Protein AF-A0A940C8Q6-F1 (afdb_monomer)

Sequence (163 aa):
MPYPKPLSEKSLEKLYKDAGLTNEARSFLYAFFAACANLYGMIALRHVWQIFGALKEAPNLRRKDLLAFTSIVRREEQPYYVFELDEIFDEDTHGELDRHIVSRELVGIGYGQFSLLYDLKEQIADRPYCVPDEFLSYAAPVQSAEESALLTFLSGLTSTTIV

Structure (mmCIF, N/CA/C/O backbone):
data_AF-A0A940C8Q6-F1
#
_entry.id   AF-A0A940C8Q6-F1
#
loop_
_atom_site.group_PDB
_atom_site.id
_atom_site.type_symbol
_atom_site.label_atom_id
_atom_site.label_alt_id
_atom_site.label_comp_id
_atom_site.label_asym_id
_atom_site.label_entity_id
_atom_site.label_seq_id
_atom_site.pdbx_PDB_ins_code
_atom_site.Cartn_x
_atom_site.Cartn_y
_atom_site.Cartn_z
_atom_site.occupancy
_atom_site.B_iso_or_equiv
_atom_site.auth_seq_id
_atom_site.auth_comp_id
_atom_site.auth_asym_id
_atom_site.auth_atom_id
_atom_si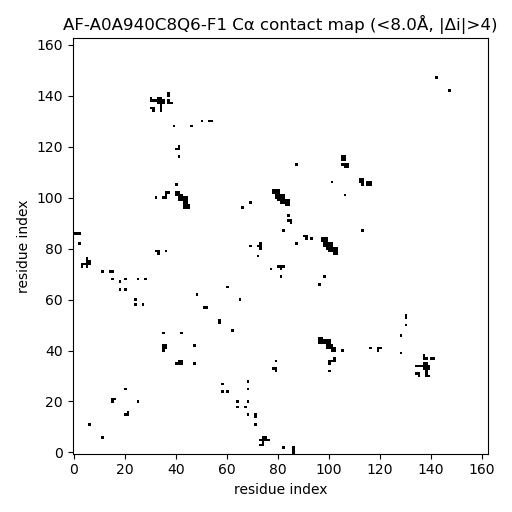te.pdbx_PDB_model_num
ATOM 1 N N . MET A 1 1 ? 9.256 10.872 -10.961 1.00 61.62 1 MET A N 1
ATOM 2 C CA . MET A 1 1 ? 9.091 11.993 -9.993 1.00 61.62 1 MET A CA 1
ATOM 3 C C . MET A 1 1 ? 9.468 11.518 -8.585 1.00 61.62 1 MET A C 1
ATOM 5 O O . MET A 1 1 ? 9.474 10.311 -8.387 1.00 61.62 1 MET A O 1
ATOM 9 N N . PRO A 1 2 ? 9.830 12.387 -7.616 1.00 78.12 2 PRO A N 1
ATOM 10 C CA . PRO A 1 2 ? 10.067 11.944 -6.238 1.00 78.12 2 PRO A CA 1
ATOM 11 C C . PRO A 1 2 ? 8.749 11.597 -5.529 1.00 78.12 2 PRO A C 1
ATOM 13 O O . PRO A 1 2 ? 7.756 12.304 -5.703 1.00 78.12 2 PRO A O 1
ATOM 16 N N . TYR A 1 3 ? 8.764 10.555 -4.693 1.00 88.19 3 TYR A N 1
ATOM 17 C CA . TYR A 1 3 ? 7.598 10.135 -3.909 1.00 88.19 3 TYR A CA 1
ATOM 18 C C . TYR A 1 3 ? 7.076 11.281 -3.016 1.00 88.19 3 TYR A C 1
ATOM 20 O O . TYR A 1 3 ? 7.885 12.034 -2.451 1.00 88.19 3 TYR A O 1
ATOM 28 N N . PRO A 1 4 ? 5.747 11.463 -2.878 1.00 91.44 4 PRO A N 1
ATOM 29 C CA . PRO A 1 4 ? 5.181 12.585 -2.144 1.00 91.44 4 PRO A CA 1
ATOM 30 C C . PRO A 1 4 ? 5.594 12.590 -0.672 1.00 91.44 4 PRO A C 1
ATOM 32 O O . PRO A 1 4 ? 5.654 11.563 -0.000 1.00 91.44 4 PRO A O 1
ATOM 35 N N . LYS A 1 5 ? 5.836 13.794 -0.146 1.00 92.38 5 LYS A N 1
ATOM 36 C CA . LYS A 1 5 ? 6.198 13.972 1.263 1.00 92.38 5 LYS A CA 1
ATOM 37 C C . LYS A 1 5 ? 5.017 13.651 2.192 1.00 92.38 5 LYS A C 1
ATOM 39 O O . LYS A 1 5 ? 3.882 14.032 1.855 1.00 92.38 5 LYS A O 1
ATOM 44 N N . PRO A 1 6 ? 5.294 13.070 3.376 1.00 94.38 6 PRO A N 1
ATOM 45 C CA . PRO A 1 6 ? 4.285 12.855 4.399 1.00 94.38 6 PRO A CA 1
ATOM 46 C C . PRO A 1 6 ? 3.569 14.147 4.798 1.00 94.38 6 PRO A C 1
ATOM 48 O O . PRO A 1 6 ? 4.163 15.230 4.830 1.00 94.38 6 PRO A O 1
ATOM 51 N N . LEU A 1 7 ? 2.278 14.031 5.086 1.00 95.62 7 LEU A N 1
ATOM 52 C CA . LEU A 1 7 ? 1.459 15.107 5.635 1.00 95.62 7 LEU A CA 1
ATOM 53 C C . LEU A 1 7 ? 1.366 15.018 7.159 1.00 95.62 7 LEU A C 1
ATOM 55 O O . LEU A 1 7 ? 1.607 13.977 7.756 1.00 95.62 7 LEU A O 1
ATOM 59 N N . SER A 1 8 ? 0.960 16.124 7.788 1.00 95.62 8 SER A N 1
ATOM 60 C CA . SER A 1 8 ? 0.614 16.114 9.210 1.00 95.62 8 SER A CA 1
ATOM 61 C C . SER A 1 8 ? -0.688 15.352 9.463 1.00 95.62 8 SER A C 1
ATOM 63 O O . SER A 1 8 ? -1.613 15.418 8.649 1.00 95.62 8 SER A O 1
ATOM 65 N N . GLU A 1 9 ? -0.800 14.723 10.635 1.00 94.00 9 GLU A N 1
ATOM 66 C CA . GLU A 1 9 ? -1.996 13.984 11.075 1.00 94.00 9 GLU A CA 1
ATOM 67 C C . GLU A 1 9 ? -3.281 14.805 10.905 1.00 94.00 9 GLU A C 1
ATOM 69 O O . GLU A 1 9 ? -4.233 14.350 10.282 1.00 94.00 9 GLU A O 1
ATOM 74 N N . LYS A 1 10 ? -3.273 16.077 11.330 1.00 95.19 10 LYS A N 1
ATOM 75 C CA . LYS A 1 10 ? -4.421 16.990 11.171 1.00 95.19 10 LYS A CA 1
ATOM 76 C C . LYS A 1 10 ? -4.855 17.171 9.713 1.00 95.19 10 LYS A C 1
ATOM 78 O O . LYS A 1 10 ? -6.041 17.334 9.431 1.00 95.19 10 LYS A O 1
ATOM 83 N N . SER A 1 11 ? -3.898 17.195 8.785 1.00 96.44 11 SER A N 1
ATOM 84 C CA . SER A 1 11 ? -4.195 17.337 7.355 1.00 96.44 11 SER A CA 1
ATOM 85 C C . SER A 1 11 ? -4.785 16.045 6.796 1.00 96.44 11 SER A C 1
ATOM 87 O O . SER A 1 11 ? -5.743 16.096 6.028 1.00 96.44 11 SER A O 1
ATOM 89 N N . LEU A 1 12 ? -4.242 14.899 7.210 1.00 95.31 12 LEU A N 1
ATOM 90 C CA . LEU A 1 12 ? -4.717 13.574 6.815 1.00 95.31 12 LEU A CA 1
ATOM 91 C C . LEU A 1 12 ? -6.135 13.311 7.331 1.00 95.31 12 LEU A C 1
ATOM 93 O O . LEU A 1 12 ? -7.005 12.923 6.556 1.00 95.31 12 LEU A O 1
ATOM 97 N N . GLU A 1 13 ? -6.407 13.603 8.605 1.00 94.69 13 GLU A N 1
ATOM 98 C CA . GLU A 1 13 ? -7.745 13.482 9.195 1.00 94.69 13 GLU A CA 1
ATOM 99 C C . GLU A 1 13 ? -8.788 14.291 8.425 1.00 94.69 13 GLU A C 1
ATOM 101 O O . GLU A 1 13 ? -9.886 13.799 8.155 1.00 94.69 13 GLU A O 1
ATOM 106 N N . LYS A 1 14 ? -8.433 15.518 8.026 1.00 96.31 14 LYS A N 1
ATOM 107 C CA . LYS A 1 14 ? -9.303 16.354 7.201 1.00 96.31 14 LYS A CA 1
ATOM 108 C C . LYS A 1 14 ? -9.576 15.706 5.842 1.00 96.31 14 LYS A C 1
ATOM 110 O O . LYS A 1 14 ? -10.735 15.605 5.459 1.00 96.31 14 LYS A O 1
ATOM 115 N N . LEU A 1 15 ? -8.542 15.228 5.145 1.00 96.56 15 LEU A N 1
ATOM 116 C CA . LEU A 1 15 ? -8.698 14.575 3.839 1.00 96.56 15 LEU A CA 1
ATOM 117 C C . LEU A 1 15 ? -9.587 13.330 3.919 1.00 96.56 15 LEU A C 1
ATOM 119 O O . LEU A 1 15 ? -10.451 13.135 3.068 1.00 96.56 15 LEU A O 1
ATOM 123 N N . TYR A 1 16 ? -9.419 12.511 4.957 1.00 95.81 16 TYR A N 1
ATOM 124 C CA . TYR A 1 16 ? -10.255 11.331 5.162 1.00 95.81 16 TYR A CA 1
ATOM 125 C C . TYR A 1 16 ? -11.711 11.672 5.456 1.00 95.81 16 TYR A C 1
ATOM 127 O O . TYR A 1 16 ? -12.615 11.013 4.937 1.00 95.81 16 TYR A O 1
ATOM 135 N N . LYS A 1 17 ? -11.943 12.720 6.250 1.00 94.81 17 LYS A N 1
ATOM 136 C CA . LYS A 1 17 ? -13.287 13.228 6.519 1.00 94.81 17 LYS A CA 1
ATOM 137 C C . LYS A 1 17 ? -13.945 13.761 5.245 1.00 94.81 17 LYS A C 1
ATOM 139 O O . LYS A 1 17 ? -15.099 13.430 4.988 1.00 94.81 17 LYS A O 1
ATOM 144 N N . ASP A 1 18 ? -13.208 14.525 4.443 1.00 95.69 18 ASP A N 1
ATOM 145 C CA . ASP A 1 18 ? -13.686 15.083 3.173 1.00 95.69 18 ASP A CA 1
ATOM 146 C C . ASP A 1 18 ? -13.978 13.971 2.144 1.00 95.69 18 ASP A C 1
ATOM 148 O O . ASP A 1 18 ? -14.933 14.067 1.374 1.00 95.69 18 ASP A O 1
ATOM 152 N N . ALA A 1 19 ? -13.213 12.874 2.176 1.00 94.25 19 ALA A N 1
ATOM 153 C CA . ALA A 1 19 ? -13.455 11.674 1.372 1.00 94.25 19 ALA A CA 1
ATOM 154 C C . ALA A 1 19 ? -14.645 10.821 1.861 1.00 94.25 19 ALA A C 1
ATOM 156 O O . ALA A 1 19 ? -15.069 9.906 1.155 1.00 94.25 19 ALA A O 1
ATOM 157 N N . GLY A 1 20 ? -15.188 11.095 3.052 1.00 94.25 20 GLY A N 1
ATOM 158 C CA . GLY A 1 20 ? -16.280 10.319 3.647 1.00 94.25 20 GLY A CA 1
ATOM 159 C C . GLY A 1 20 ? -15.867 8.931 4.148 1.00 94.25 20 GLY A C 1
ATOM 160 O O . GLY A 1 20 ? -16.723 8.061 4.303 1.00 94.25 20 GLY A O 1
ATOM 161 N N . LEU A 1 21 ? -14.573 8.705 4.397 1.00 94.00 21 LEU A N 1
ATOM 162 C CA . LEU A 1 21 ? -14.048 7.426 4.875 1.00 94.00 21 LEU A CA 1
ATOM 163 C C . LEU A 1 21 ? -14.179 7.319 6.403 1.00 94.00 21 LEU A C 1
ATOM 165 O O . LEU A 1 21 ? -13.487 8.006 7.156 1.00 94.00 21 LEU A O 1
ATOM 169 N N . THR A 1 22 ? -15.051 6.420 6.864 1.00 93.69 22 THR A N 1
ATOM 170 C CA . THR A 1 22 ? -15.238 6.095 8.291 1.00 93.69 22 THR A CA 1
ATOM 171 C C . THR A 1 22 ? -13.973 5.495 8.913 1.00 93.69 22 THR A C 1
ATOM 173 O O . THR A 1 22 ? -13.172 4.881 8.209 1.00 93.69 22 THR A O 1
ATOM 176 N N . ASN A 1 23 ? -13.811 5.596 10.233 1.00 93.12 23 ASN A N 1
ATOM 177 C CA . ASN A 1 23 ? -12.655 5.037 10.948 1.00 93.12 23 ASN A CA 1
ATOM 178 C C . ASN A 1 23 ? -12.512 3.524 10.739 1.00 93.12 23 ASN A C 1
ATOM 180 O O . ASN A 1 23 ? -11.406 3.040 10.517 1.00 93.12 23 ASN A O 1
ATOM 184 N N . GLU A 1 24 ? -13.627 2.801 10.748 1.00 93.19 24 GLU A N 1
ATOM 185 C CA . GLU A 1 24 ? -13.689 1.349 10.586 1.00 93.19 24 GLU A CA 1
ATOM 186 C C . GLU A 1 24 ? -13.211 0.941 9.187 1.00 93.19 24 GLU A C 1
ATOM 188 O O . GLU A 1 24 ? -12.331 0.093 9.046 1.00 93.19 24 GLU A O 1
ATOM 193 N N . ALA A 1 25 ? -13.720 1.614 8.149 1.00 93.75 25 ALA A N 1
ATOM 194 C CA . ALA A 1 25 ? -13.263 1.425 6.773 1.00 93.75 25 ALA A CA 1
ATOM 195 C C . ALA A 1 25 ? -11.763 1.704 6.610 1.00 93.75 25 ALA A C 1
ATOM 197 O O . ALA A 1 25 ? -11.071 0.951 5.931 1.00 93.75 25 ALA A O 1
ATOM 198 N N . ARG A 1 26 ? -11.254 2.772 7.239 1.00 94.75 26 ARG A N 1
ATOM 199 C CA . ARG A 1 26 ? -9.825 3.114 7.190 1.00 94.75 26 ARG A CA 1
ATOM 200 C C . ARG A 1 26 ? -8.977 2.045 7.861 1.00 94.75 26 ARG A C 1
ATOM 202 O O . ARG A 1 26 ? -8.033 1.566 7.248 1.00 94.75 26 ARG A O 1
ATOM 209 N N . SER A 1 27 ? -9.340 1.635 9.076 1.00 94.75 27 SER A N 1
ATOM 210 C CA . SER A 1 27 ? -8.641 0.576 9.811 1.00 94.75 27 SER A CA 1
ATOM 211 C C . SER A 1 27 ? -8.579 -0.725 9.006 1.00 94.75 27 SER A C 1
ATOM 213 O O . SER A 1 27 ? -7.504 -1.313 8.886 1.00 94.75 27 SER A O 1
ATOM 215 N N . PHE A 1 28 ? -9.689 -1.113 8.372 1.00 95.31 28 PHE A N 1
ATOM 216 C CA . PHE A 1 28 ? -9.718 -2.250 7.457 1.00 95.31 28 PHE A CA 1
ATOM 217 C C . PHE A 1 28 ? -8.774 -2.053 6.263 1.00 95.31 28 PHE A C 1
ATOM 219 O O . PHE A 1 28 ? -7.987 -2.943 5.961 1.00 95.31 28 PHE A O 1
ATOM 226 N N . LEU A 1 29 ? -8.825 -0.898 5.587 1.00 96.06 29 LEU A N 1
ATOM 227 C CA . LEU A 1 29 ? -8.003 -0.628 4.403 1.00 96.06 29 LEU A CA 1
ATOM 228 C C . LEU A 1 29 ? -6.504 -0.616 4.720 1.00 96.06 29 LEU A C 1
ATOM 230 O O . LEU A 1 29 ? -5.729 -1.151 3.930 1.00 96.06 29 LEU A O 1
ATOM 234 N N . TYR A 1 30 ? -6.096 -0.087 5.879 1.00 96.06 30 TYR A N 1
ATOM 235 C CA . TYR A 1 30 ? -4.705 -0.156 6.333 1.00 96.06 30 TYR A CA 1
ATOM 236 C C . TYR A 1 30 ? -4.227 -1.604 6.453 1.00 96.06 30 TYR A C 1
ATOM 238 O O . TYR A 1 30 ? -3.200 -1.955 5.871 1.00 96.06 30 TYR A O 1
ATOM 246 N N . ALA A 1 31 ? -4.991 -2.450 7.152 1.00 95.19 31 ALA A N 1
ATOM 247 C CA . ALA A 1 31 ? -4.658 -3.863 7.315 1.00 95.19 31 ALA A CA 1
ATOM 248 C C . ALA A 1 31 ? -4.678 -4.607 5.971 1.00 95.19 31 ALA A C 1
ATOM 250 O O . ALA A 1 31 ? -3.764 -5.361 5.653 1.00 95.19 31 ALA A O 1
ATOM 251 N N . PHE A 1 32 ? -5.689 -4.349 5.145 1.00 95.94 32 PHE A N 1
ATOM 252 C CA . PHE A 1 32 ? -5.842 -4.973 3.837 1.00 95.94 32 PHE A CA 1
ATOM 253 C C . PHE A 1 32 ? -4.676 -4.648 2.893 1.00 95.94 32 PHE A C 1
ATOM 255 O O . PHE A 1 32 ? -4.165 -5.537 2.213 1.00 95.94 32 PHE A O 1
ATOM 262 N N . PHE A 1 33 ? -4.217 -3.395 2.867 1.00 96.44 33 PHE A N 1
ATOM 263 C CA . PHE A 1 33 ? -3.091 -2.982 2.027 1.00 96.44 33 PHE A CA 1
ATOM 264 C C . PHE A 1 33 ? -1.760 -3.512 2.561 1.00 96.44 33 PHE A C 1
ATOM 266 O O . PHE A 1 33 ? -0.929 -3.947 1.766 1.00 96.44 33 PHE A O 1
ATOM 273 N N . ALA A 1 34 ? -1.578 -3.542 3.885 1.00 95.38 34 ALA A N 1
ATOM 274 C CA . ALA A 1 34 ? -0.414 -4.175 4.499 1.00 95.38 34 ALA A CA 1
ATOM 275 C C . ALA A 1 34 ? -0.350 -5.670 4.150 1.00 95.38 34 ALA A C 1
ATOM 277 O O . ALA A 1 34 ? 0.688 -6.147 3.704 1.00 95.38 34 ALA A O 1
ATOM 278 N N . ALA A 1 35 ? -1.478 -6.381 4.234 1.00 94.94 35 ALA A N 1
ATOM 279 C CA . ALA A 1 35 ? -1.566 -7.782 3.833 1.00 94.94 35 ALA A CA 1
ATOM 280 C C . ALA A 1 35 ? -1.242 -7.979 2.346 1.00 94.94 35 ALA A C 1
ATOM 282 O O . ALA A 1 35 ? -0.491 -8.886 2.001 1.00 94.94 35 ALA A O 1
ATOM 283 N N . CYS A 1 36 ? -1.739 -7.104 1.464 1.00 95.06 36 CYS A N 1
ATOM 284 C CA . CYS A 1 36 ? -1.381 -7.128 0.043 1.00 95.06 36 CYS A CA 1
ATOM 285 C C . CYS A 1 36 ? 0.131 -6.960 -0.176 1.00 95.06 36 CYS A C 1
ATOM 287 O O . CYS A 1 36 ? 0.726 -7.713 -0.946 1.00 95.06 36 CYS A O 1
ATOM 289 N N . ALA A 1 37 ? 0.752 -5.984 0.488 1.00 94.62 37 ALA A N 1
ATOM 290 C CA . ALA A 1 37 ? 2.183 -5.734 0.365 1.00 94.62 37 ALA A CA 1
ATOM 291 C C . ALA A 1 37 ? 3.014 -6.916 0.885 1.00 94.62 37 ALA A C 1
ATOM 293 O O . ALA A 1 37 ? 3.957 -7.335 0.218 1.00 94.62 37 ALA A O 1
ATOM 294 N N . ASN A 1 38 ? 2.626 -7.495 2.021 1.00 92.69 38 ASN A N 1
ATOM 295 C CA . ASN A 1 38 ? 3.340 -8.610 2.639 1.00 92.69 38 ASN A CA 1
ATOM 296 C C . ASN A 1 38 ? 3.175 -9.924 1.856 1.00 92.69 38 ASN A C 1
ATOM 298 O O . ASN A 1 38 ? 4.117 -10.705 1.770 1.00 92.69 38 ASN A O 1
ATOM 302 N N . LEU A 1 39 ? 1.998 -10.177 1.271 1.00 91.75 39 LEU A N 1
ATOM 303 C CA . LEU A 1 39 ? 1.732 -11.402 0.505 1.00 91.75 39 LEU A CA 1
ATOM 304 C C . LEU A 1 39 ? 2.363 -11.392 -0.884 1.00 91.75 39 LEU A C 1
ATOM 306 O O . LEU A 1 39 ? 2.861 -12.419 -1.342 1.00 91.75 39 LEU A O 1
ATOM 310 N N . TYR A 1 40 ? 2.283 -10.260 -1.580 1.00 91.94 40 TYR A N 1
ATOM 311 C CA . TYR A 1 40 ? 2.620 -10.206 -3.002 1.00 91.94 40 TYR A CA 1
ATOM 312 C C . TYR A 1 40 ? 3.901 -9.436 -3.291 1.00 91.94 40 TYR A C 1
ATOM 314 O O . TYR A 1 40 ? 4.412 -9.513 -4.407 1.00 91.94 40 TYR A O 1
ATOM 322 N N . GLY A 1 41 ? 4.401 -8.654 -2.333 1.00 92.25 41 GLY A N 1
ATOM 323 C CA . GLY A 1 41 ? 5.495 -7.713 -2.543 1.00 92.25 41 GLY A CA 1
ATOM 324 C C . GLY A 1 41 ? 5.059 -6.494 -3.358 1.00 92.25 41 GLY A C 1
ATOM 325 O O . GLY A 1 41 ? 5.154 -5.367 -2.883 1.00 92.25 41 GLY A O 1
ATOM 326 N N . MET A 1 42 ? 4.529 -6.706 -4.563 1.00 92.19 42 MET A N 1
ATOM 327 C CA . MET A 1 42 ? 3.959 -5.673 -5.425 1.00 92.19 42 MET A CA 1
ATOM 328 C C . MET A 1 42 ? 2.628 -6.132 -6.022 1.00 92.19 42 MET A C 1
ATOM 330 O O . MET A 1 42 ? 2.505 -7.242 -6.542 1.00 92.19 42 MET A O 1
ATOM 334 N N . ILE A 1 43 ? 1.632 -5.246 -6.024 1.00 92.50 43 ILE A N 1
ATOM 335 C CA . ILE A 1 43 ? 0.347 -5.511 -6.671 1.00 92.50 43 ILE A CA 1
ATOM 336 C C . ILE A 1 43 ? -0.288 -4.241 -7.243 1.00 92.50 43 ILE A C 1
ATOM 338 O O . ILE A 1 43 ? -0.321 -3.188 -6.604 1.00 92.50 43 ILE A O 1
ATOM 342 N N . ALA A 1 44 ? -0.832 -4.351 -8.456 1.00 90.56 44 ALA A N 1
ATOM 343 C CA . ALA A 1 44 ? -1.573 -3.268 -9.093 1.00 90.56 44 ALA A CA 1
ATOM 344 C C . ALA A 1 44 ? -2.965 -3.091 -8.468 1.00 90.56 44 ALA A C 1
ATOM 346 O O . ALA A 1 44 ? -3.656 -4.068 -8.160 1.00 90.56 44 ALA A O 1
ATOM 347 N N . LEU A 1 45 ? -3.440 -1.850 -8.374 1.00 91.88 45 LEU A N 1
ATOM 348 C CA . LEU A 1 45 ? -4.700 -1.504 -7.713 1.00 91.88 45 LEU A CA 1
ATOM 349 C C . LEU A 1 45 ? -5.919 -2.190 -8.344 1.00 91.88 45 LEU A C 1
ATOM 351 O O . LEU A 1 45 ? -6.874 -2.547 -7.652 1.00 91.88 45 LEU A O 1
ATOM 355 N N . ARG A 1 46 ? -5.870 -2.443 -9.657 1.00 88.50 46 ARG A N 1
ATOM 356 C CA . ARG A 1 46 ? -6.874 -3.249 -10.373 1.00 88.50 46 ARG A CA 1
ATOM 357 C C . ARG A 1 46 ? -7.054 -4.648 -9.764 1.00 88.50 46 ARG A C 1
ATOM 359 O O . ARG A 1 46 ? -8.187 -5.109 -9.640 1.00 88.50 46 ARG A O 1
ATOM 366 N N . HIS A 1 47 ? -5.965 -5.297 -9.350 1.00 91.0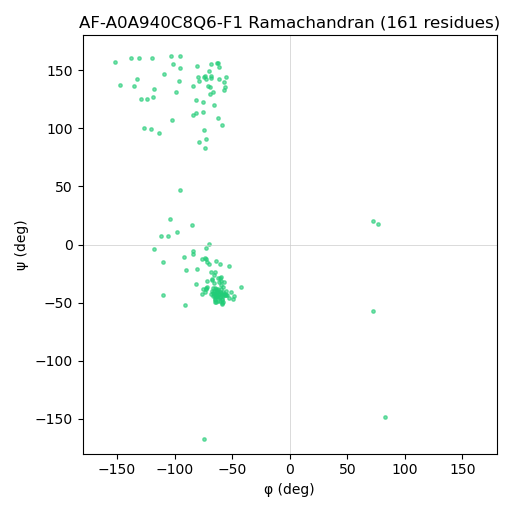0 47 HIS A N 1
ATOM 367 C CA . HIS A 1 47 ? -5.985 -6.632 -8.748 1.00 91.00 47 HIS A CA 1
ATOM 368 C C . HIS A 1 47 ? -6.345 -6.566 -7.266 1.00 91.00 47 HIS A C 1
ATOM 370 O O . HIS A 1 47 ? -7.103 -7.403 -6.787 1.00 91.00 47 HIS A O 1
ATOM 376 N N . VAL A 1 48 ? -5.925 -5.509 -6.568 1.00 93.38 48 VAL A N 1
ATOM 377 C CA . VAL A 1 48 ? -6.379 -5.215 -5.198 1.00 93.38 48 VAL A CA 1
ATOM 378 C C . VAL A 1 48 ? -7.908 -5.141 -5.137 1.00 93.38 48 VAL A C 1
ATOM 380 O O . VAL A 1 48 ? -8.521 -5.739 -4.256 1.00 93.38 48 VAL A O 1
ATOM 383 N N . TRP A 1 49 ? -8.549 -4.479 -6.108 1.00 92.62 49 TRP A N 1
ATOM 384 C CA . TRP A 1 49 ? -10.012 -4.430 -6.184 1.00 92.62 49 TRP A CA 1
ATOM 385 C C . TRP A 1 49 ? -10.650 -5.807 -6.439 1.00 92.62 49 TRP A C 1
ATOM 387 O O . TRP A 1 49 ? -11.713 -6.102 -5.894 1.00 92.62 49 TRP A O 1
ATOM 397 N N . GLN A 1 50 ? -10.019 -6.655 -7.257 1.00 91.19 50 GLN A N 1
ATOM 398 C CA . GLN A 1 50 ? -10.491 -8.025 -7.494 1.00 91.19 50 GLN A CA 1
ATOM 399 C C . GLN A 1 50 ? -10.423 -8.865 -6.214 1.00 91.19 50 GLN A C 1
ATOM 401 O O . GLN A 1 50 ? -11.398 -9.531 -5.878 1.00 91.19 50 GLN A O 1
ATOM 406 N N . ILE A 1 51 ? -9.310 -8.780 -5.480 1.00 93.00 51 ILE A N 1
ATOM 407 C CA . ILE A 1 51 ? -9.115 -9.480 -4.205 1.00 93.00 51 ILE A CA 1
ATOM 408 C C . ILE A 1 51 ? -10.131 -8.998 -3.174 1.00 93.00 51 ILE A C 1
ATOM 410 O O . ILE A 1 51 ? -10.772 -9.821 -2.531 1.00 93.00 51 ILE A O 1
ATOM 414 N N . PHE A 1 52 ? -10.334 -7.683 -3.062 1.00 92.88 52 PHE A N 1
ATOM 415 C CA . PHE A 1 52 ? -11.323 -7.107 -2.152 1.00 92.88 52 PHE A CA 1
ATOM 416 C C . PHE A 1 52 ? -12.723 -7.696 -2.383 1.00 92.88 52 PHE A C 1
ATOM 418 O O . PHE A 1 52 ? -13.400 -8.064 -1.428 1.00 92.88 52 PHE A O 1
ATOM 425 N N . GLY A 1 53 ? -13.134 -7.847 -3.647 1.00 90.12 53 GLY A N 1
ATOM 426 C CA . GLY A 1 53 ? -14.416 -8.463 -4.002 1.00 90.12 53 GLY A CA 1
ATOM 427 C C . GLY A 1 53 ? -14.505 -9.973 -3.743 1.00 90.12 53 GLY A C 1
ATOM 428 O O . GLY A 1 53 ? -15.609 -10.509 -3.728 1.00 90.12 53 GLY A O 1
ATOM 429 N N . ALA A 1 54 ? -13.373 -10.655 -3.551 1.00 89.75 54 ALA A N 1
ATOM 430 C CA . ALA A 1 54 ? -13.309 -12.079 -3.228 1.00 89.75 54 ALA A CA 1
ATOM 431 C C . ALA A 1 54 ? -13.292 -12.359 -1.713 1.00 89.75 54 ALA A C 1
ATOM 433 O O . ALA A 1 54 ? -13.444 -13.512 -1.307 1.00 89.75 54 ALA A O 1
ATOM 434 N N . LEU A 1 55 ? -13.112 -11.334 -0.871 1.00 89.25 55 LEU A N 1
ATOM 435 C CA . LEU A 1 55 ? -13.124 -11.491 0.583 1.00 89.25 55 LEU A CA 1
ATOM 436 C C . LEU A 1 55 ? -14.532 -11.831 1.088 1.00 89.25 55 LEU A C 1
ATOM 438 O O . LEU A 1 55 ? -15.520 -11.211 0.698 1.00 89.25 55 LEU A O 1
ATOM 442 N N . LYS A 1 56 ? -14.610 -12.803 2.004 1.00 82.00 56 LYS A N 1
ATOM 443 C CA . LYS A 1 56 ? -15.871 -13.245 2.629 1.00 82.00 56 LYS A CA 1
ATOM 444 C C . LYS A 1 56 ? -16.491 -12.159 3.513 1.00 82.00 56 LYS A C 1
ATOM 446 O O . LYS A 1 56 ? -17.708 -12.007 3.541 1.00 82.00 56 LYS A O 1
ATOM 451 N N . GLU A 1 57 ? -15.647 -11.401 4.211 1.00 82.44 57 GLU A N 1
ATOM 452 C CA . GLU A 1 57 ? -16.043 -10.335 5.130 1.00 82.44 57 GLU A CA 1
ATOM 453 C C . GLU A 1 57 ? -15.322 -9.042 4.744 1.00 82.44 57 GLU A C 1
ATOM 455 O O . GLU A 1 57 ? -14.146 -8.847 5.047 1.00 82.44 57 GLU A O 1
ATOM 460 N N . ALA A 1 58 ? -16.028 -8.159 4.040 1.00 83.75 58 ALA A N 1
ATOM 461 C CA . ALA A 1 58 ? -15.511 -6.858 3.642 1.00 83.75 58 ALA A CA 1
ATOM 462 C C . ALA A 1 58 ? -16.536 -5.754 3.943 1.00 83.75 58 ALA A C 1
ATOM 464 O O . ALA A 1 58 ? -17.742 -5.961 3.766 1.00 83.75 58 ALA A O 1
ATOM 465 N N . PRO A 1 59 ? -16.090 -4.565 4.388 1.00 89.25 59 PRO A N 1
ATOM 466 C CA . PRO A 1 59 ? -16.976 -3.419 4.545 1.00 89.25 59 PRO A CA 1
ATOM 467 C C . PRO A 1 59 ? -17.568 -3.001 3.191 1.00 89.25 59 PRO A C 1
ATOM 469 O O . PRO A 1 59 ? -16.984 -3.238 2.137 1.00 89.25 5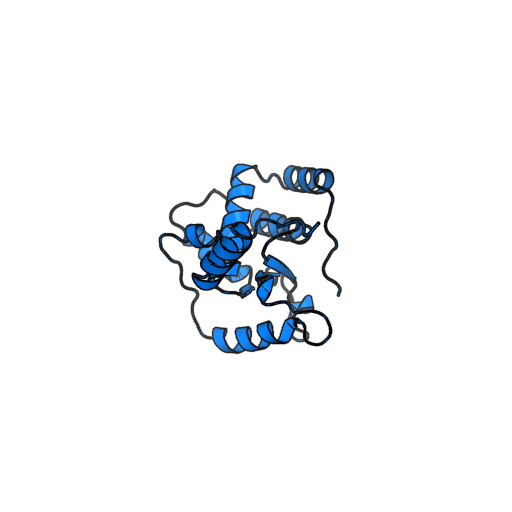9 PRO A O 1
ATOM 472 N N . ASN A 1 60 ? -18.720 -2.328 3.202 1.00 89.88 60 ASN A N 1
ATOM 473 C CA . ASN A 1 60 ? -19.347 -1.832 1.975 1.00 89.88 60 ASN A CA 1
ATOM 474 C C . ASN A 1 60 ? -18.584 -0.618 1.415 1.00 89.88 60 ASN A C 1
ATOM 476 O O . ASN A 1 60 ? -18.953 0.530 1.667 1.00 89.88 60 ASN A O 1
ATOM 480 N N . LEU A 1 61 ? -17.512 -0.885 0.671 1.00 92.31 61 LEU A N 1
ATOM 481 C CA . LEU A 1 61 ? -16.681 0.118 0.010 1.00 92.31 61 LEU A CA 1
ATOM 482 C C . LEU A 1 61 ? -16.871 0.076 -1.499 1.00 92.31 61 LEU A C 1
ATOM 484 O O . LEU A 1 61 ? -17.069 -0.977 -2.106 1.00 92.31 61 LEU A O 1
ATOM 488 N N . ARG A 1 62 ? -16.780 1.245 -2.126 1.00 92.19 62 ARG A N 1
ATOM 489 C CA . ARG A 1 62 ? -16.816 1.409 -3.579 1.00 92.19 62 ARG A CA 1
ATOM 490 C C . ARG A 1 62 ? -15.407 1.657 -4.107 1.00 92.19 62 ARG A C 1
ATOM 492 O O . ARG A 1 62 ? -14.526 2.124 -3.391 1.00 92.19 62 ARG A O 1
ATOM 499 N N . ARG A 1 63 ? -15.221 1.466 -5.417 1.00 90.44 63 ARG A N 1
ATOM 500 C CA . ARG A 1 63 ? -13.950 1.771 -6.107 1.00 90.44 63 ARG A CA 1
ATOM 501 C C . ARG A 1 63 ? -13.432 3.181 -5.821 1.00 90.44 63 ARG A C 1
ATOM 503 O O . ARG A 1 63 ? -12.242 3.359 -5.598 1.00 90.44 63 ARG A O 1
ATOM 510 N N . LYS A 1 64 ? -14.332 4.171 -5.789 1.00 92.06 64 LYS A N 1
ATOM 511 C CA . LYS A 1 64 ? -13.984 5.567 -5.485 1.00 92.06 64 LYS A CA 1
ATOM 512 C C . LYS A 1 64 ? -13.388 5.744 -4.082 1.00 92.06 64 LYS A C 1
ATOM 514 O O . LYS A 1 64 ? -12.535 6.602 -3.903 1.00 92.06 64 LYS A O 1
ATOM 519 N N . ASP A 1 65 ? -13.812 4.931 -3.116 1.00 93.94 65 ASP A N 1
ATOM 520 C CA . ASP A 1 65 ? -13.365 5.029 -1.725 1.00 93.94 65 ASP A CA 1
ATOM 521 C C . ASP A 1 65 ? -11.940 4.471 -1.614 1.00 93.94 65 ASP A C 1
ATOM 523 O O . ASP A 1 65 ? -11.081 5.059 -0.963 1.00 93.94 65 ASP A O 1
ATOM 527 N N . LEU A 1 66 ? -11.657 3.395 -2.356 1.00 93.06 66 LEU A N 1
ATOM 528 C CA . LEU A 1 66 ? -10.322 2.813 -2.481 1.00 93.06 66 LEU A CA 1
ATOM 529 C C . LEU A 1 66 ? -9.354 3.744 -3.243 1.00 93.06 66 LEU A C 1
ATOM 531 O O . LEU A 1 66 ? -8.210 3.930 -2.829 1.00 93.06 66 LEU A O 1
ATOM 535 N N . LEU A 1 67 ? -9.821 4.409 -4.305 1.00 93.06 67 LEU A N 1
ATOM 536 C CA . LEU A 1 67 ? -9.059 5.457 -5.000 1.00 93.06 67 LEU A CA 1
ATOM 537 C C . LEU A 1 67 ? -8.771 6.663 -4.094 1.00 93.06 67 LEU A C 1
ATOM 539 O O . LEU A 1 67 ? -7.640 7.145 -4.051 1.00 93.06 67 LEU A O 1
ATOM 543 N N . ALA A 1 68 ? -9.760 7.129 -3.330 1.00 95.06 68 ALA A N 1
ATOM 544 C CA . ALA A 1 68 ? -9.564 8.206 -2.366 1.00 95.06 68 ALA A CA 1
ATOM 545 C C . ALA A 1 68 ? -8.539 7.809 -1.295 1.00 95.06 68 ALA A C 1
ATOM 547 O O . ALA A 1 68 ? -7.611 8.571 -1.031 1.00 95.06 68 ALA A O 1
ATOM 548 N N . PHE A 1 69 ? -8.650 6.594 -0.751 1.00 96.38 69 PHE A N 1
ATOM 549 C CA . PHE A 1 69 ? -7.698 6.064 0.220 1.00 96.38 69 PHE A CA 1
ATOM 550 C C . PHE A 1 69 ? -6.273 6.042 -0.342 1.00 96.38 69 PHE A C 1
ATOM 552 O O . PHE A 1 69 ? -5.380 6.612 0.271 1.00 96.38 69 PHE A O 1
ATOM 559 N N . THR A 1 70 ? -6.063 5.496 -1.546 1.00 95.31 70 THR A N 1
ATOM 560 C CA . THR A 1 70 ? -4.728 5.440 -2.181 1.00 95.31 70 THR A CA 1
ATOM 561 C C . THR A 1 70 ? -4.104 6.823 -2.408 1.00 95.31 70 THR A C 1
ATOM 563 O O . THR A 1 70 ? -2.896 6.985 -2.254 1.00 95.31 70 THR A O 1
ATOM 566 N N . SER A 1 71 ? -4.917 7.840 -2.717 1.00 93.62 71 SER A N 1
ATOM 567 C CA . SER A 1 71 ? -4.448 9.226 -2.875 1.00 93.62 71 SER A CA 1
ATOM 568 C C . SER A 1 71 ? -3.975 9.847 -1.556 1.00 93.62 71 SER A C 1
ATOM 570 O O . SER A 1 71 ? -3.114 10.727 -1.571 1.00 93.62 71 SER A O 1
ATOM 572 N N . ILE A 1 72 ? -4.556 9.429 -0.429 1.00 96.25 72 ILE A N 1
ATOM 573 C CA . ILE A 1 72 ? -4.263 9.982 0.899 1.00 96.25 72 ILE A CA 1
ATOM 574 C C . ILE A 1 72 ? -3.133 9.191 1.561 1.00 96.25 72 ILE A C 1
ATOM 576 O O . ILE A 1 72 ? -2.125 9.785 1.938 1.00 96.25 72 ILE A O 1
ATOM 580 N N . VAL A 1 73 ? -3.260 7.861 1.619 1.00 96.31 73 VAL A N 1
ATOM 581 C CA . VAL A 1 73 ? -2.342 6.950 2.321 1.00 96.31 73 VAL A CA 1
ATOM 582 C C . VAL A 1 73 ? -0.911 7.021 1.793 1.00 96.31 73 VAL A C 1
ATOM 584 O O . VAL A 1 73 ? 0.042 6.844 2.543 1.00 96.31 73 VAL A O 1
ATOM 587 N N . ARG A 1 74 ? -0.727 7.374 0.513 1.00 95.00 74 ARG A N 1
ATOM 588 C CA . ARG A 1 74 ? 0.607 7.577 -0.068 1.00 95.00 74 ARG A CA 1
ATOM 589 C C . ARG A 1 74 ? 1.380 8.737 0.569 1.00 95.00 74 ARG A C 1
ATOM 591 O O . ARG A 1 74 ? 2.581 8.855 0.365 1.00 95.00 74 ARG A O 1
ATOM 598 N N . ARG A 1 75 ? 0.700 9.600 1.331 1.00 95.44 75 ARG A N 1
ATOM 599 C CA . ARG A 1 75 ? 1.269 10.728 2.083 1.00 95.44 75 ARG A CA 1
ATOM 600 C C . ARG A 1 75 ? 1.363 10.431 3.583 1.00 95.44 75 ARG A C 1
ATOM 602 O O . ARG A 1 75 ? 1.406 11.364 4.386 1.00 95.44 75 ARG A O 1
ATOM 609 N N . GLU A 1 76 ? 1.381 9.157 3.951 1.00 94.69 76 GLU A N 1
ATOM 610 C CA . GLU A 1 76 ? 1.553 8.657 5.314 1.00 94.69 76 GLU A CA 1
ATOM 611 C C . GLU A 1 76 ? 2.802 7.786 5.408 1.00 94.69 76 GLU A C 1
ATOM 613 O O . GLU A 1 76 ? 3.297 7.279 4.400 1.00 94.69 76 GLU A O 1
ATOM 618 N N . GLU A 1 77 ? 3.304 7.587 6.625 1.00 91.88 77 GLU A N 1
ATOM 619 C CA . GLU A 1 77 ? 4.279 6.530 6.874 1.00 91.88 77 GLU A CA 1
ATOM 620 C C . GLU A 1 77 ? 3.559 5.194 7.034 1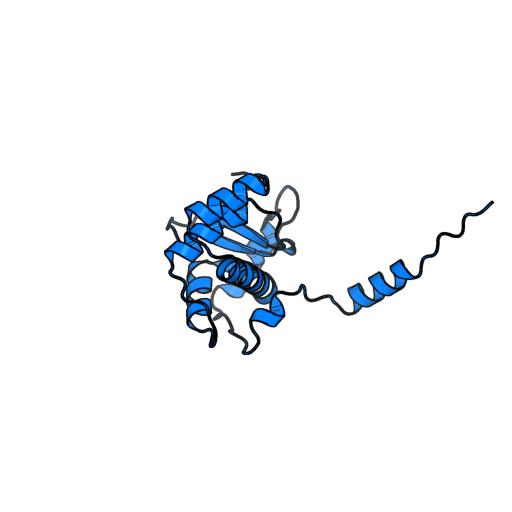.00 91.88 77 GLU A C 1
ATOM 622 O O . GLU A 1 77 ? 2.819 4.978 7.989 1.00 91.88 77 GLU A O 1
ATOM 627 N N . GLN A 1 78 ? 3.7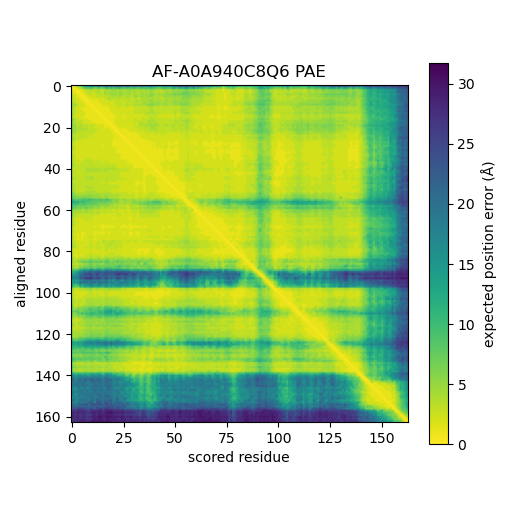87 4.299 6.078 1.00 93.88 78 GLN A N 1
ATOM 628 C CA . GLN A 1 78 ? 3.194 2.969 6.026 1.00 93.88 78 GLN A CA 1
ATOM 629 C C . GLN A 1 78 ? 4.290 1.924 5.765 1.00 93.88 78 GLN A C 1
ATOM 631 O O . GLN A 1 78 ? 5.372 2.269 5.273 1.00 93.88 78 GLN A O 1
ATOM 636 N N . PRO A 1 79 ? 4.040 0.635 6.067 1.00 91.25 79 PRO A N 1
ATOM 637 C CA . PRO A 1 79 ? 4.963 -0.452 5.725 1.00 91.25 79 PRO A CA 1
ATOM 638 C C . PRO A 1 79 ? 5.024 -0.738 4.210 1.00 91.25 79 PRO A C 1
ATOM 640 O O . PRO A 1 79 ? 5.761 -1.611 3.765 1.00 91.25 79 PRO A O 1
ATOM 643 N N . TYR A 1 80 ? 4.272 0.013 3.405 1.00 94.75 80 TYR A N 1
ATOM 644 C CA . TYR A 1 80 ? 4.243 -0.049 1.951 1.00 94.75 80 TYR A CA 1
ATOM 645 C C . TYR A 1 80 ? 4.196 1.359 1.354 1.00 94.75 80 TYR A C 1
ATOM 647 O O . TYR A 1 80 ? 3.780 2.323 1.998 1.00 94.75 80 TYR A O 1
ATOM 655 N N . TYR A 1 81 ? 4.573 1.460 0.088 1.00 94.94 81 TYR A N 1
ATOM 656 C CA . TYR A 1 81 ? 4.373 2.627 -0.753 1.00 94.94 81 TYR A CA 1
ATOM 657 C C . TYR A 1 81 ? 3.182 2.423 -1.686 1.00 94.94 81 TYR A C 1
ATOM 659 O O . TYR A 1 81 ? 2.824 1.297 -2.037 1.00 94.94 81 TYR A O 1
ATOM 667 N N . VAL A 1 82 ? 2.583 3.533 -2.112 1.00 95.38 82 VAL A N 1
ATOM 668 C CA . VAL A 1 82 ? 1.594 3.553 -3.191 1.00 95.38 82 VAL A CA 1
ATOM 669 C C . VAL A 1 82 ? 2.120 4.460 -4.295 1.00 95.38 82 VAL A C 1
ATOM 671 O O . VAL A 1 82 ? 2.037 5.691 -4.204 1.00 95.38 82 VAL A O 1
ATOM 674 N N . PHE A 1 83 ? 2.694 3.831 -5.312 1.00 92.31 83 PHE A N 1
ATOM 675 C CA . PHE A 1 83 ? 3.268 4.500 -6.472 1.00 92.31 83 PHE A CA 1
ATOM 676 C C . PHE A 1 83 ? 2.271 4.558 -7.621 1.00 92.31 83 PHE A C 1
ATOM 678 O O . PHE A 1 83 ? 1.413 3.687 -7.760 1.00 92.31 83 PHE A O 1
ATOM 685 N N . GLU A 1 84 ? 2.402 5.569 -8.459 1.00 88.69 84 GLU A N 1
ATOM 686 C CA . GLU A 1 84 ? 1.832 5.586 -9.802 1.00 88.69 84 GLU A CA 1
ATOM 687 C C . GLU A 1 84 ? 2.750 4.798 -10.752 1.00 88.69 84 GLU A C 1
ATOM 689 O O . GLU A 1 84 ? 3.935 4.606 -10.477 1.00 88.69 84 GLU A O 1
ATOM 694 N N . LEU A 1 85 ? 2.190 4.241 -11.828 1.00 81.94 85 LEU A N 1
ATOM 695 C CA . LEU A 1 85 ? 2.924 3.332 -12.716 1.00 81.94 85 LEU A CA 1
ATOM 696 C C . LEU A 1 85 ? 4.149 3.999 -13.348 1.00 81.94 85 LEU A C 1
ATOM 698 O O . LEU A 1 85 ? 5.201 3.375 -13.410 1.00 81.94 85 LEU A O 1
ATOM 702 N N . ASP A 1 86 ? 4.028 5.273 -13.714 1.00 79.19 86 ASP A N 1
ATOM 703 C CA . ASP A 1 86 ? 5.084 6.118 -14.284 1.00 79.19 86 ASP A CA 1
ATOM 704 C C . ASP A 1 86 ? 6.156 6.542 -13.265 1.00 79.19 86 ASP A C 1
ATOM 706 O O . ASP A 1 86 ? 7.214 7.055 -13.629 1.00 79.19 86 ASP A O 1
ATOM 710 N N . GLU A 1 87 ? 5.914 6.334 -11.970 1.00 83.62 87 GLU A N 1
ATOM 711 C CA . GLU A 1 87 ? 6.935 6.526 -10.941 1.00 83.62 87 GLU A CA 1
ATOM 712 C C . GLU A 1 87 ? 7.889 5.330 -10.846 1.00 83.62 87 GLU A C 1
ATOM 714 O O . GLU A 1 87 ? 8.994 5.493 -10.324 1.00 83.62 87 GLU A O 1
ATOM 719 N N . ILE A 1 88 ? 7.473 4.156 -11.338 1.00 81.25 88 ILE A N 1
ATOM 720 C CA . ILE A 1 88 ? 8.261 2.917 -11.302 1.00 81.25 88 ILE A CA 1
ATOM 721 C C . ILE A 1 88 ? 8.736 2.508 -12.702 1.00 81.25 88 ILE A C 1
ATOM 723 O O . ILE A 1 88 ? 9.893 2.110 -12.840 1.00 81.25 88 ILE A O 1
ATOM 727 N N . PHE A 1 89 ? 7.867 2.584 -13.714 1.00 79.31 89 PHE A N 1
ATOM 728 C CA . PHE A 1 89 ? 8.068 2.040 -15.059 1.00 79.31 89 PHE A CA 1
ATOM 729 C C . PHE A 1 89 ? 7.917 3.137 -16.123 1.00 79.31 89 PHE A C 1
ATOM 731 O O . PHE A 1 89 ? 6.880 3.789 -16.202 1.00 79.31 89 PHE A O 1
ATOM 738 N N . ASP A 1 90 ? 8.931 3.302 -16.974 1.00 69.50 90 ASP A N 1
ATOM 739 C CA . ASP A 1 90 ? 8.991 4.395 -17.960 1.00 69.50 90 ASP A CA 1
ATOM 740 C C . ASP A 1 90 ? 8.087 4.194 -19.205 1.00 69.50 90 ASP A C 1
ATOM 742 O O . ASP A 1 90 ? 7.891 5.137 -19.970 1.00 69.50 90 ASP A O 1
ATOM 746 N N . GLU A 1 91 ? 7.534 2.992 -19.441 1.00 58.97 91 GLU A N 1
ATOM 747 C CA . GLU A 1 91 ? 6.987 2.596 -20.761 1.00 58.97 91 GLU A CA 1
ATOM 748 C C . GLU A 1 91 ? 5.474 2.276 -20.819 1.00 58.97 91 GLU A C 1
ATOM 750 O O . GLU A 1 91 ? 4.945 2.035 -21.906 1.00 58.97 91 GLU A O 1
ATOM 755 N N . ASP A 1 92 ? 4.742 2.287 -19.701 1.00 57.47 92 ASP A N 1
ATOM 756 C CA . ASP A 1 92 ? 3.351 1.804 -19.666 1.00 57.47 92 ASP A CA 1
ATOM 757 C C . ASP A 1 92 ? 2.296 2.942 -19.805 1.00 57.47 92 ASP A C 1
ATOM 759 O O . ASP A 1 92 ? 2.436 4.033 -19.255 1.00 57.47 92 ASP A O 1
ATOM 763 N N . THR A 1 93 ? 1.207 2.698 -20.554 1.00 55.19 93 THR A N 1
ATOM 764 C CA . THR A 1 93 ? 0.133 3.683 -20.842 1.00 55.19 93 THR A CA 1
ATOM 765 C C . THR A 1 93 ? -0.857 3.842 -19.678 1.00 55.19 93 THR A C 1
ATOM 767 O O . THR A 1 93 ? -1.248 2.856 -19.069 1.00 55.19 93 THR A O 1
ATOM 770 N N . HIS A 1 94 ? -1.301 5.082 -19.418 1.00 56.47 94 HIS A N 1
ATOM 771 C CA . HIS A 1 94 ? -2.000 5.495 -18.188 1.00 56.47 94 HIS A CA 1
ATOM 772 C C . HIS A 1 94 ? -3.507 5.165 -18.077 1.00 56.47 94 HIS A C 1
ATOM 774 O O . HIS A 1 94 ? -4.291 5.386 -19.004 1.00 56.47 94 HIS A O 1
ATOM 780 N N . GLY A 1 95 ? -3.930 4.849 -16.852 1.00 59.94 95 GLY A N 1
ATOM 781 C CA . GLY A 1 95 ? -5.295 4.828 -16.330 1.00 59.94 95 GLY A CA 1
ATOM 782 C C . GLY A 1 95 ? -5.336 5.091 -14.811 1.00 59.94 95 GLY A C 1
ATOM 783 O O . GLY A 1 95 ? -4.371 4.866 -14.088 1.00 59.94 95 GLY A O 1
ATOM 784 N N . GLU A 1 96 ? -6.474 5.556 -14.277 1.00 57.75 96 GLU A N 1
ATOM 785 C CA . GLU A 1 96 ? -6.623 5.925 -12.847 1.00 57.75 96 GLU A CA 1
ATOM 786 C C . GLU A 1 96 ? -6.374 4.766 -11.852 1.00 57.75 96 GLU A C 1
ATOM 788 O O . GLU A 1 96 ? -6.165 4.995 -10.660 1.00 57.75 96 GLU A O 1
ATOM 793 N N . LEU A 1 97 ? -6.397 3.514 -12.326 1.00 63.59 97 LEU A N 1
ATOM 794 C CA . LEU A 1 97 ? -6.163 2.295 -11.537 1.00 63.59 97 LEU A CA 1
ATOM 795 C C . LEU A 1 97 ? -4.731 1.753 -11.651 1.00 63.59 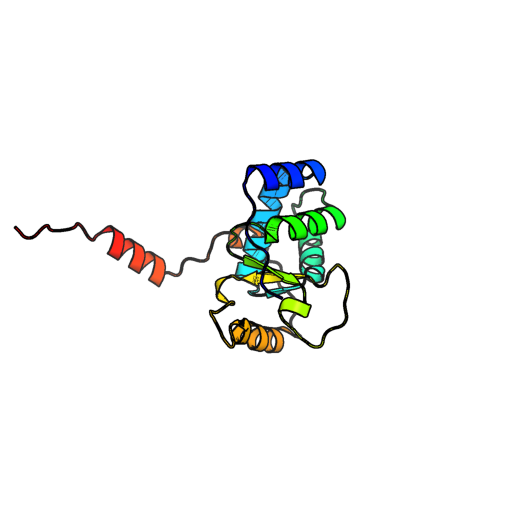97 LEU A C 1
ATOM 797 O O . LEU A 1 97 ? -4.455 0.658 -11.156 1.00 63.59 97 LEU A O 1
ATOM 801 N N . ASP A 1 98 ? -3.818 2.517 -12.242 1.00 75.62 98 ASP A N 1
ATOM 802 C CA . ASP A 1 98 ? -2.431 2.099 -12.462 1.00 75.62 98 ASP A CA 1
ATOM 803 C C . ASP A 1 98 ? -1.519 2.344 -11.256 1.00 75.62 98 ASP A C 1
ATOM 805 O O . ASP A 1 98 ? -0.294 2.296 -11.338 1.00 75.62 98 ASP A O 1
ATOM 809 N N . ARG A 1 99 ? -2.109 2.558 -10.082 1.00 90.31 99 ARG A N 1
ATOM 810 C CA . ARG A 1 99 ? -1.348 2.609 -8.838 1.00 90.31 99 ARG A CA 1
ATOM 811 C C . ARG A 1 99 ? -0.891 1.218 -8.426 1.00 90.31 99 ARG A C 1
ATOM 813 O O . ARG A 1 99 ? -1.620 0.242 -8.597 1.00 90.31 99 ARG A O 1
ATOM 820 N N . HIS A 1 100 ? 0.291 1.142 -7.837 1.00 92.50 100 HIS A N 1
ATOM 821 C CA . HIS A 1 100 ? 0.879 -0.085 -7.322 1.00 92.50 100 HIS A CA 1
ATOM 822 C C . HIS A 1 100 ? 1.102 0.053 -5.824 1.00 92.50 100 HIS A C 1
ATOM 824 O O . HIS A 1 100 ? 1.719 1.015 -5.366 1.00 92.50 100 HIS 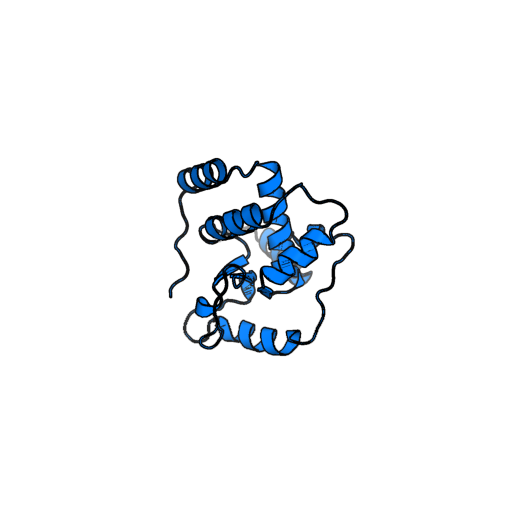A O 1
ATOM 830 N N . ILE A 1 101 ? 0.591 -0.916 -5.068 1.00 94.88 101 ILE A N 1
ATOM 831 C CA . ILE A 1 101 ? 0.990 -1.117 -3.678 1.00 94.88 101 ILE A CA 1
ATOM 832 C C . ILE A 1 101 ? 2.301 -1.891 -3.725 1.00 94.88 101 ILE A C 1
ATOM 834 O O . ILE A 1 101 ? 2.361 -2.956 -4.341 1.00 94.88 101 ILE A O 1
ATOM 838 N N . VAL A 1 102 ? 3.337 -1.343 -3.101 1.00 94.56 102 VAL A N 1
ATOM 839 C CA . VAL A 1 102 ? 4.694 -1.888 -3.122 1.00 94.56 102 VAL A CA 1
ATOM 840 C C . VAL A 1 102 ? 5.210 -1.995 -1.696 1.00 94.56 102 VAL A C 1
ATOM 842 O O . VAL A 1 102 ? 5.221 -1.002 -0.974 1.00 94.56 102 VAL A O 1
ATOM 845 N N . SER A 1 103 ? 5.656 -3.178 -1.284 1.00 93.94 103 SER A N 1
ATOM 846 C CA . SER A 1 103 ? 6.319 -3.378 0.003 1.00 93.94 103 SER A CA 1
ATOM 847 C C . SER A 1 103 ? 7.526 -2.453 0.124 1.00 93.94 103 SER A C 1
ATOM 849 O O . SER A 1 103 ? 8.329 -2.322 -0.803 1.00 93.94 103 SER A O 1
ATOM 851 N N . ARG A 1 104 ? 7.667 -1.813 1.286 1.00 91.62 104 ARG A N 1
ATOM 852 C CA . ARG A 1 104 ? 8.773 -0.891 1.555 1.00 91.62 104 ARG A CA 1
ATOM 853 C C . ARG A 1 104 ? 10.139 -1.573 1.449 1.00 91.62 104 ARG A C 1
ATOM 855 O O . ARG A 1 104 ? 11.104 -0.916 1.082 1.00 91.62 104 ARG A O 1
ATOM 862 N N . GLU A 1 105 ? 10.207 -2.874 1.717 1.00 89.25 105 GLU A N 1
ATOM 863 C CA . GLU A 1 105 ? 11.438 -3.675 1.651 1.00 89.25 105 GLU A CA 1
ATOM 864 C C . GLU A 1 105 ? 11.969 -3.854 0.224 1.00 89.25 105 GLU A C 1
ATOM 866 O O . GLU A 1 105 ? 13.162 -4.071 0.030 1.00 89.25 105 GLU A O 1
ATOM 871 N N . LEU A 1 106 ? 11.101 -3.727 -0.784 1.00 90.25 106 LEU A N 1
ATOM 872 C CA . LEU A 1 106 ? 11.484 -3.851 -2.191 1.00 90.25 106 LEU A CA 1
ATOM 873 C C . LEU A 1 106 ? 12.036 -2.550 -2.782 1.00 90.25 106 LEU A C 1
ATOM 875 O O . LEU A 1 106 ? 12.513 -2.547 -3.917 1.00 90.25 106 LEU A O 1
ATOM 879 N N . VAL A 1 107 ? 11.955 -1.444 -2.038 1.00 90.88 107 VAL A N 1
ATOM 880 C CA . VAL A 1 107 ? 12.443 -0.138 -2.477 1.00 90.88 107 VAL A CA 1
ATOM 881 C C . VAL A 1 107 ? 13.773 0.146 -1.794 1.00 90.88 107 VAL A C 1
ATOM 883 O O . VAL A 1 107 ? 13.840 0.429 -0.599 1.00 90.88 107 VAL A O 1
ATOM 886 N N . GLY A 1 108 ? 14.844 0.067 -2.579 1.00 88.00 108 GLY A N 1
ATOM 887 C CA . GLY A 1 108 ? 16.196 0.388 -2.140 1.00 88.00 108 GLY A CA 1
ATOM 888 C C . GLY A 1 108 ? 16.439 1.893 -1.991 1.00 88.00 108 GLY A C 1
ATOM 889 O O . GLY A 1 108 ? 15.530 2.719 -2.030 1.00 88.00 108 GLY A O 1
ATOM 890 N N . ILE A 1 109 ? 17.711 2.266 -1.848 1.00 86.19 109 ILE A N 1
ATOM 891 C CA . ILE A 1 109 ? 18.140 3.665 -1.740 1.00 86.19 109 ILE A CA 1
ATOM 892 C C . ILE A 1 109 ? 19.054 3.997 -2.919 1.00 86.19 109 ILE A C 1
ATOM 894 O O . ILE A 1 109 ? 19.998 3.266 -3.206 1.00 86.19 109 ILE A O 1
ATOM 898 N N . GLY A 1 110 ? 18.821 5.145 -3.558 1.00 83.81 110 GLY A N 1
ATOM 899 C CA . GLY A 1 110 ? 19.712 5.682 -4.585 1.00 83.81 110 GLY A CA 1
ATOM 900 C C . GLY A 1 110 ? 19.485 5.086 -5.974 1.00 83.81 110 GLY A C 1
ATOM 901 O O . GLY A 1 110 ? 18.358 4.785 -6.370 1.00 83.81 110 GLY A O 1
ATOM 902 N N . TYR A 1 111 ? 20.558 4.986 -6.760 1.00 81.19 111 TYR A N 1
ATOM 903 C CA . TYR A 1 111 ? 20.470 4.483 -8.129 1.00 81.19 111 TYR A CA 1
ATOM 904 C C . TYR A 1 111 ? 20.075 3.003 -8.135 1.00 81.19 111 TYR A C 1
ATOM 906 O O . TYR A 1 111 ? 20.659 2.203 -7.411 1.00 81.19 111 TYR A O 1
ATOM 914 N N . GLY A 1 112 ? 19.085 2.645 -8.956 1.00 83.50 112 GLY A N 1
ATOM 915 C CA . GLY A 1 112 ? 18.574 1.275 -9.014 1.00 83.50 112 GLY A CA 1
ATOM 916 C C . GLY A 1 112 ? 17.665 0.889 -7.845 1.00 83.50 112 GLY A C 1
ATOM 917 O O . GLY A 1 112 ? 17.423 -0.295 -7.658 1.00 83.50 112 GLY A O 1
ATOM 918 N N . GLN A 1 113 ? 17.118 1.850 -7.086 1.00 88.31 113 GLN A N 1
ATOM 919 C CA . GLN A 1 113 ? 16.196 1.588 -5.964 1.00 88.31 113 GLN A CA 1
ATOM 920 C C . GLN A 1 113 ? 14.983 0.700 -6.303 1.00 88.31 113 GLN A C 1
ATOM 922 O O . GLN A 1 113 ? 14.363 0.160 -5.395 1.00 88.31 113 GLN A O 1
ATOM 927 N N . PHE A 1 114 ? 14.641 0.546 -7.585 1.00 90.94 114 PHE A N 1
ATOM 928 C CA . PHE A 1 114 ? 13.528 -0.281 -8.054 1.00 90.94 114 PHE A CA 1
ATOM 929 C C . PHE A 1 114 ? 13.963 -1.601 -8.706 1.00 90.94 114 PHE A C 1
ATOM 931 O O . PHE A 1 114 ? 13.110 -2.293 -9.248 1.00 90.94 114 PHE A O 1
ATOM 938 N N . SER A 1 115 ? 15.249 -1.976 -8.672 1.00 88.69 115 SER A N 1
ATOM 939 C CA . SER A 1 115 ? 15.749 -3.200 -9.328 1.00 88.69 115 SER A CA 1
ATOM 940 C C . SER A 1 115 ? 14.961 -4.451 -8.927 1.00 88.69 115 SER A C 1
ATOM 942 O O . SER A 1 115 ? 14.494 -5.185 -9.791 1.00 88.69 115 SER A O 1
ATOM 944 N N . LEU A 1 116 ? 14.702 -4.621 -7.627 1.00 89.19 116 LEU A N 1
ATOM 945 C CA . LEU A 1 116 ? 13.916 -5.738 -7.099 1.00 89.19 116 LEU A CA 1
ATOM 946 C C . LEU A 1 116 ? 12.467 -5.750 -7.612 1.00 89.19 116 LEU A C 1
ATOM 948 O O . LEU A 1 116 ? 11.869 -6.816 -7.729 1.00 89.19 116 LEU A O 1
ATOM 952 N N . LEU A 1 117 ? 11.889 -4.586 -7.933 1.00 89.38 117 LEU A N 1
ATOM 953 C CA . LEU A 1 117 ? 10.536 -4.500 -8.493 1.00 89.38 117 LEU A CA 1
ATOM 954 C C . LEU A 1 117 ? 10.486 -4.978 -9.940 1.00 89.38 117 LEU A C 1
ATOM 956 O O . LEU A 1 117 ? 9.507 -5.616 -10.326 1.00 89.38 117 LEU A O 1
ATOM 960 N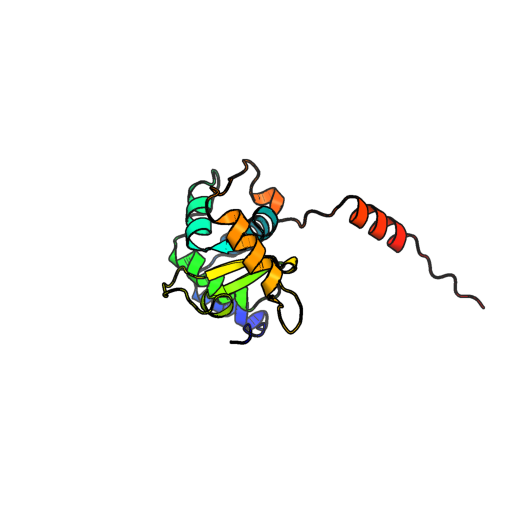 N . TYR A 1 118 ? 11.524 -4.687 -10.726 1.00 88.56 118 TYR A N 1
ATOM 961 C CA . TYR A 1 118 ? 11.641 -5.187 -12.095 1.00 88.56 118 TYR A CA 1
ATOM 962 C C . TYR A 1 118 ? 11.754 -6.714 -12.105 1.0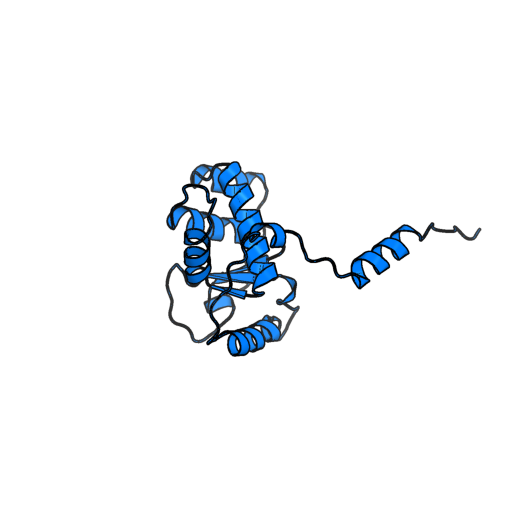0 88.56 118 TYR A C 1
ATOM 964 O O . TYR A 1 118 ? 10.945 -7.370 -12.762 1.00 88.56 118 TYR A O 1
ATOM 972 N N . ASP A 1 119 ? 12.650 -7.272 -11.285 1.00 90.06 119 ASP A N 1
ATOM 973 C CA . ASP A 1 119 ? 12.814 -8.725 -11.145 1.00 90.06 119 ASP A CA 1
ATOM 974 C C . ASP A 1 119 ? 11.500 -9.397 -10.709 1.00 90.06 119 ASP A C 1
ATOM 976 O O . ASP A 1 119 ? 11.087 -10.427 -11.248 1.00 90.06 119 ASP A O 1
ATOM 980 N N . LEU A 1 120 ? 10.797 -8.789 -9.747 1.00 89.31 120 LEU A N 1
ATOM 981 C CA . LEU A 1 120 ? 9.521 -9.297 -9.256 1.00 89.31 120 LEU A CA 1
ATOM 982 C C . LEU A 1 120 ? 8.419 -9.235 -10.326 1.00 89.31 120 LEU A C 1
ATOM 984 O O . LEU A 1 120 ? 7.645 -10.185 -10.459 1.00 89.31 120 LEU A O 1
ATOM 988 N N . LYS A 1 121 ? 8.340 -8.145 -11.104 1.00 86.69 121 LYS A N 1
ATOM 989 C CA . LYS A 1 121 ? 7.362 -7.993 -12.197 1.00 86.69 121 LYS A CA 1
ATOM 990 C C . LYS A 1 121 ? 7.520 -9.116 -13.220 1.00 86.69 121 LYS A C 1
ATOM 992 O O . LYS A 1 121 ? 6.515 -9.714 -13.601 1.00 86.69 121 LYS A O 1
ATOM 997 N N . GLU A 1 122 ? 8.752 -9.441 -13.605 1.00 86.44 122 GLU A N 1
ATOM 998 C CA . GLU A 1 122 ? 9.036 -10.540 -14.535 1.00 86.44 122 GLU A CA 1
ATOM 999 C C . GLU A 1 122 ? 8.626 -11.907 -13.969 1.00 86.44 122 GLU A C 1
ATOM 1001 O O . GLU A 1 122 ? 8.055 -12.730 -14.683 1.00 86.44 122 GLU A O 1
ATOM 1006 N N . GLN A 1 123 ? 8.843 -12.151 -12.673 1.00 85.00 123 GLN A N 1
ATOM 1007 C CA . GLN A 1 123 ? 8.480 -13.424 -12.036 1.00 85.00 123 GLN A CA 1
ATOM 1008 C C . GLN A 1 123 ? 6.965 -13.618 -11.854 1.00 85.00 123 GLN A C 1
ATOM 1010 O O . GLN A 1 123 ? 6.485 -14.760 -11.868 1.00 85.00 123 GLN A O 1
ATOM 1015 N N . ILE A 1 124 ? 6.218 -12.527 -11.646 1.00 81.88 124 ILE A N 1
ATOM 1016 C CA . ILE A 1 124 ? 4.773 -12.549 -11.365 1.00 81.88 124 ILE A CA 1
ATOM 1017 C C . ILE A 1 124 ? 3.921 -12.474 -12.640 1.00 81.88 124 ILE A C 1
ATOM 1019 O O . ILE A 1 124 ? 2.775 -12.910 -12.585 1.00 81.88 124 ILE A O 1
ATOM 1023 N N . ALA A 1 125 ? 4.448 -11.975 -13.766 1.00 72.44 125 ALA A N 1
ATOM 1024 C CA . ALA A 1 125 ? 3.687 -11.571 -14.959 1.00 72.44 125 ALA A CA 1
ATOM 1025 C C . ALA A 1 125 ? 2.536 -12.511 -15.394 1.00 72.44 125 ALA A C 1
ATOM 1027 O O . ALA A 1 125 ? 1.476 -12.019 -15.775 1.00 72.44 125 ALA A O 1
ATOM 1028 N N . ASP A 1 126 ? 2.698 -13.833 -15.261 1.00 76.62 126 ASP A N 1
ATOM 1029 C CA . ASP A 1 126 ? 1.704 -14.835 -15.683 1.00 76.62 126 ASP A CA 1
ATOM 1030 C C . ASP A 1 126 ? 1.030 -15.607 -14.529 1.00 76.62 126 ASP A C 1
ATOM 1032 O O . ASP A 1 126 ? 0.304 -16.581 -14.758 1.00 76.62 126 ASP A O 1
ATOM 1036 N N . ARG A 1 127 ? 1.263 -15.225 -13.268 1.00 80.81 127 ARG A N 1
ATOM 1037 C CA . ARG A 1 127 ? 0.757 -15.964 -12.100 1.00 80.81 127 ARG A CA 1
ATOM 1038 C C . ARG A 1 127 ? -0.512 -15.320 -11.532 1.00 80.81 127 ARG A C 1
ATOM 1040 O O . ARG A 1 127 ? -0.524 -14.118 -11.271 1.00 80.81 127 ARG A O 1
ATOM 1047 N N . PRO A 1 128 ? -1.580 -16.096 -11.275 1.00 83.31 128 PRO A N 1
ATOM 1048 C CA . PRO A 1 128 ? -2.757 -15.570 -10.596 1.00 83.31 128 PRO A CA 1
ATOM 1049 C C . PRO A 1 128 ? -2.438 -15.238 -9.131 1.00 83.31 128 PRO A C 1
ATOM 1051 O O . PRO A 1 128 ? -1.712 -15.973 -8.461 1.00 83.31 128 PRO A O 1
ATOM 1054 N N . TYR A 1 129 ? -3.032 -14.160 -8.616 1.00 87.25 129 TYR A N 1
ATOM 1055 C CA . TYR A 1 129 ? -2.953 -13.816 -7.196 1.00 87.25 129 TYR A CA 1
ATOM 1056 C C . TYR A 1 129 ? -3.747 -14.823 -6.355 1.00 87.25 129 TYR A C 1
ATOM 1058 O O . TYR A 1 129 ? -4.912 -15.107 -6.643 1.00 87.25 129 TYR A O 1
ATOM 1066 N N . CYS A 1 130 ? -3.122 -15.364 -5.311 1.00 86.81 130 CYS A N 1
ATOM 1067 C CA . CYS A 1 130 ? -3.773 -16.261 -4.360 1.00 86.81 130 CYS A CA 1
ATOM 1068 C C . CYS A 1 130 ? -4.514 -15.461 -3.281 1.00 86.81 130 CYS A C 1
ATOM 1070 O O . CYS A 1 130 ? -3.962 -14.516 -2.743 1.00 86.81 130 CYS A O 1
ATOM 1072 N N . VAL A 1 131 ? -5.737 -15.850 -2.911 1.00 90.56 131 VAL A N 1
ATOM 1073 C CA . VAL A 1 131 ? -6.480 -15.212 -1.807 1.00 90.56 131 VAL A CA 1
ATOM 1074 C C . VAL A 1 131 ? -6.646 -16.224 -0.670 1.00 90.56 131 VAL A C 1
ATOM 1076 O O . VAL A 1 131 ? -7.543 -17.065 -0.751 1.00 90.56 131 VAL A O 1
ATOM 1079 N N . PRO A 1 132 ? -5.772 -16.205 0.357 1.00 89.81 132 PRO A N 1
ATOM 1080 C CA . PRO A 1 132 ? -5.912 -17.062 1.535 1.00 89.81 132 PRO A CA 1
ATOM 1081 C C . PRO A 1 132 ? -7.208 -16.801 2.313 1.00 89.81 132 PRO A C 1
ATOM 1083 O O . PRO A 1 132 ? -7.709 -15.676 2.328 1.00 89.81 132 PRO A O 1
ATOM 1086 N N . ASP A 1 133 ? -7.710 -17.819 3.023 1.00 86.75 133 ASP A N 1
ATOM 1087 C CA . ASP A 1 133 ? -8.897 -17.686 3.882 1.00 86.75 133 ASP A CA 1
ATOM 1088 C C . ASP A 1 133 ? -8.692 -16.653 5.005 1.00 86.75 133 ASP A C 1
ATOM 1090 O O . ASP A 1 133 ? -9.571 -15.835 5.267 1.00 86.75 133 ASP A O 1
ATOM 1094 N N . GLU A 1 134 ? -7.510 -16.637 5.625 1.00 88.50 134 GLU A N 1
ATOM 1095 C CA . GLU A 1 134 ? -7.133 -15.680 6.672 1.00 88.50 134 GLU A CA 1
ATOM 1096 C C . GLU A 1 134 ? -6.352 -14.488 6.095 1.00 88.50 134 GLU A C 1
ATOM 1098 O O . GLU A 1 134 ? -5.314 -14.102 6.615 1.00 88.50 134 GLU A O 1
ATOM 1103 N N . PHE A 1 135 ? -6.827 -13.887 4.998 1.00 91.44 135 PHE A N 1
ATOM 1104 C CA . PHE A 1 135 ? -6.094 -12.840 4.267 1.00 91.44 135 PHE A CA 1
ATOM 1105 C C . PHE A 1 135 ? -5.534 -11.715 5.159 1.00 91.44 135 PHE A C 1
ATOM 1107 O O . PHE A 1 135 ? -4.388 -11.301 5.003 1.00 91.44 135 PHE A O 1
ATOM 1114 N N . LEU A 1 136 ? -6.328 -11.219 6.113 1.00 91.88 136 LEU A N 1
ATOM 1115 C CA . LEU A 1 136 ? -5.935 -10.097 6.971 1.00 91.88 136 LEU A CA 1
ATOM 1116 C C . LEU A 1 136 ? -4.867 -10.457 8.016 1.00 91.88 136 LEU A C 1
ATOM 1118 O O . LEU A 1 136 ? -4.253 -9.543 8.562 1.00 91.88 136 LEU A O 1
ATOM 1122 N N . SER A 1 137 ? -4.605 -11.742 8.292 1.00 90.94 137 SER A N 1
ATOM 1123 C CA . SER A 1 137 ? -3.544 -12.137 9.235 1.00 90.94 137 SER A CA 1
ATOM 1124 C C . SER A 1 137 ? -2.153 -11.757 8.718 1.00 90.94 137 SER A C 1
ATOM 1126 O O . SER A 1 137 ? -1.266 -11.433 9.505 1.00 90.94 137 SER A O 1
ATOM 1128 N N . TYR A 1 138 ? -2.002 -11.662 7.395 1.00 91.00 138 TYR A N 1
ATOM 1129 C CA . TYR A 1 138 ? -0.788 -11.202 6.726 1.00 91.00 138 TYR A CA 1
ATOM 1130 C C . TYR A 1 138 ? -0.543 -9.692 6.847 1.00 91.00 138 TYR A C 1
ATOM 1132 O O . TYR A 1 138 ? 0.477 -9.211 6.367 1.00 91.00 138 TYR A O 1
ATOM 1140 N N . ALA A 1 139 ? -1.442 -8.916 7.465 1.00 89.88 139 ALA A N 1
ATOM 1141 C CA . ALA A 1 139 ? -1.221 -7.486 7.694 1.00 89.88 139 ALA A CA 1
ATOM 1142 C C . ALA A 1 139 ? -0.086 -7.217 8.691 1.00 89.88 139 ALA A C 1
ATOM 1144 O O . ALA A 1 139 ? 0.580 -6.183 8.611 1.00 89.88 139 ALA A O 1
ATOM 1145 N N . ALA A 1 140 ? 0.136 -8.139 9.630 1.00 82.94 140 ALA A N 1
ATOM 1146 C CA . ALA A 1 140 ? 1.298 -8.085 10.498 1.00 82.94 140 ALA A CA 1
ATOM 1147 C C . ALA A 1 140 ? 2.553 -8.429 9.676 1.00 82.94 140 ALA A C 1
ATOM 1149 O O . ALA A 1 140 ? 2.507 -9.370 8.880 1.00 82.94 140 ALA A O 1
ATOM 1150 N N . PRO A 1 141 ? 3.667 -7.695 9.846 1.00 65.88 141 PRO A N 1
ATOM 1151 C CA . PRO A 1 141 ? 4.924 -8.082 9.222 1.00 65.88 141 PRO A CA 1
ATOM 1152 C C . PRO A 1 141 ? 5.279 -9.504 9.666 1.00 65.88 141 PRO A C 1
ATOM 1154 O O . PRO A 1 141 ? 5.181 -9.834 10.853 1.00 65.88 141 PRO A O 1
ATOM 1157 N N . VAL A 1 142 ? 5.652 -10.355 8.709 1.00 61.41 142 VAL A N 1
ATOM 1158 C CA . VAL A 1 142 ? 6.072 -11.727 8.999 1.00 61.41 142 VAL A CA 1
ATOM 1159 C C . VAL A 1 142 ? 7.451 -11.645 9.630 1.00 61.41 142 VAL A C 1
ATOM 1161 O O . VAL A 1 142 ? 8.460 -11.631 8.935 1.00 61.41 142 VAL A O 1
ATOM 1164 N N . GLN A 1 143 ? 7.489 -11.546 10.956 1.00 64.56 143 GLN A N 1
ATOM 1165 C CA . GLN A 1 143 ? 8.750 -11.565 11.675 1.00 64.56 143 GLN A CA 1
ATOM 1166 C C . GLN A 1 143 ? 9.380 -12.945 11.507 1.00 64.56 143 GLN A C 1
ATOM 1168 O O . GLN A 1 143 ? 8.779 -13.964 11.868 1.00 64.56 143 GLN A O 1
ATOM 1173 N N . SER A 1 144 ? 10.574 -12.989 10.925 1.00 65.56 144 SER A N 1
ATOM 1174 C CA . SER A 1 144 ? 11.271 -14.259 10.759 1.00 65.56 144 SER A CA 1
ATOM 1175 C C . SER A 1 144 ? 11.699 -14.809 12.124 1.00 65.56 144 SER A C 1
ATOM 1177 O O . SER A 1 144 ? 11.911 -14.066 13.086 1.00 65.56 144 SER A O 1
ATOM 1179 N N . ALA A 1 145 ? 11.872 -16.129 12.222 1.00 67.81 145 ALA A N 1
ATOM 1180 C CA . ALA A 1 145 ? 12.386 -16.748 13.444 1.00 67.81 145 ALA A CA 1
ATOM 1181 C C . ALA A 1 145 ? 13.765 -16.181 13.842 1.00 67.81 145 ALA A C 1
ATOM 1183 O O . ALA A 1 145 ? 14.070 -16.061 15.029 1.00 67.81 145 ALA A O 1
ATOM 1184 N N . GLU A 1 146 ? 14.575 -15.799 12.851 1.00 74.25 146 GLU A N 1
ATOM 1185 C CA . GLU A 1 146 ? 15.880 -15.164 13.042 1.00 74.25 146 GLU A CA 1
ATOM 1186 C C . GLU A 1 146 ? 15.743 -13.752 13.621 1.00 74.25 146 GLU A C 1
ATOM 1188 O O . GLU A 1 146 ? 16.455 -13.404 14.561 1.00 74.25 146 GLU A O 1
ATOM 1193 N N . GLU A 1 147 ? 14.784 -12.961 13.138 1.00 77.62 147 GLU A N 1
ATOM 1194 C CA . GLU A 1 147 ? 14.487 -11.631 13.678 1.00 77.62 147 GLU A CA 1
ATOM 1195 C C . GLU A 1 147 ? 13.950 -11.699 15.107 1.00 77.62 147 GLU A C 1
ATOM 1197 O O . GLU A 1 147 ? 14.400 -10.940 15.966 1.00 77.62 147 GLU A O 1
ATOM 1202 N N . SER A 1 148 ? 13.036 -12.628 15.401 1.00 76.69 148 SER A N 1
ATOM 1203 C CA . SER A 1 148 ? 12.557 -12.841 16.771 1.00 76.69 148 SER A CA 1
ATOM 1204 C C . SER A 1 148 ? 13.697 -13.274 17.699 1.00 76.69 148 SER A C 1
ATOM 1206 O O . SER A 1 148 ? 13.794 -12.782 18.827 1.00 76.69 148 SER A O 1
ATOM 1208 N N . ALA A 1 149 ? 14.593 -14.152 17.233 1.00 81.94 149 ALA A N 1
ATOM 1209 C CA . ALA A 1 149 ? 15.767 -14.577 17.995 1.00 81.94 149 ALA A CA 1
ATOM 1210 C C . ALA A 1 149 ? 16.745 -13.416 18.235 1.00 81.94 149 ALA A C 1
ATOM 1212 O O . ALA A 1 149 ? 17.241 -13.245 19.350 1.00 81.94 149 ALA A O 1
ATOM 1213 N N . LEU A 1 150 ? 16.975 -12.580 17.221 1.00 83.75 150 LEU A N 1
ATOM 1214 C CA . LEU A 1 150 ? 17.837 -11.406 17.305 1.00 83.75 150 LEU A CA 1
ATOM 1215 C C . LEU A 1 150 ? 17.259 -10.341 18.243 1.00 83.75 150 LEU A C 1
ATOM 1217 O O . LEU A 1 150 ? 17.985 -9.828 19.089 1.00 83.75 150 LEU A O 1
ATOM 1221 N N . LEU A 1 151 ? 15.962 -10.037 18.167 1.00 82.56 151 LEU A N 1
ATOM 1222 C CA . LEU A 1 151 ? 15.309 -9.103 19.092 1.00 82.56 151 LEU A CA 1
ATOM 1223 C C . LEU A 1 151 ? 15.335 -9.614 20.531 1.00 82.56 151 LEU A C 1
ATOM 1225 O O . LEU A 1 151 ? 15.612 -8.843 21.450 1.00 82.56 151 LEU A O 1
ATOM 1229 N N . THR A 1 152 ? 15.107 -10.916 20.724 1.00 87.44 152 THR A N 1
ATOM 1230 C CA . THR A 1 152 ? 15.245 -11.554 22.038 1.00 87.44 152 THR A CA 1
ATOM 1231 C C . THR A 1 152 ? 16.665 -11.366 22.570 1.00 87.44 152 THR A C 1
ATOM 1233 O O . THR A 1 152 ? 16.839 -10.914 23.701 1.00 87.44 152 THR A O 1
ATOM 1236 N N . PHE A 1 153 ? 17.682 -11.626 21.742 1.00 88.06 153 PHE A N 1
ATOM 1237 C CA . PHE A 1 153 ? 19.083 -11.402 22.095 1.00 88.06 153 PHE A CA 1
ATOM 1238 C C . PHE A 1 153 ? 19.366 -9.936 22.458 1.00 88.06 153 PHE A C 1
ATOM 1240 O O . PHE A 1 153 ? 19.914 -9.671 23.528 1.00 88.06 153 PHE A O 1
ATOM 1247 N N . LEU A 1 154 ? 18.945 -8.980 21.622 1.00 88.06 154 LEU A N 1
ATOM 1248 C CA . LEU A 1 154 ? 19.154 -7.548 21.858 1.00 88.06 154 LEU A CA 1
ATOM 1249 C C . LEU A 1 154 ? 18.460 -7.063 23.136 1.00 88.06 154 LEU A C 1
ATOM 1251 O O . LEU A 1 154 ? 19.036 -6.268 23.875 1.00 88.06 154 LEU A O 1
ATOM 1255 N N . SER A 1 155 ? 17.258 -7.565 23.432 1.00 81.19 155 SER A N 1
ATOM 1256 C CA . SER A 1 155 ? 16.524 -7.218 24.657 1.00 81.19 155 SER A CA 1
ATOM 1257 C C . SER A 1 155 ? 17.223 -7.692 25.938 1.00 81.19 155 SER A C 1
ATOM 1259 O O . SER A 1 155 ? 17.016 -7.112 27.003 1.00 81.19 155 SER A O 1
ATOM 1261 N N . GLY A 1 156 ? 18.077 -8.718 25.836 1.00 82.81 156 GLY A N 1
ATOM 1262 C CA . GLY A 1 156 ? 18.885 -9.243 26.935 1.00 82.81 156 GLY A CA 1
ATOM 1263 C C . GLY A 1 156 ? 20.197 -8.490 27.179 1.00 82.81 156 GLY A C 1
ATOM 1264 O O . GLY A 1 156 ? 20.888 -8.786 28.154 1.00 82.81 156 GLY A O 1
ATOM 1265 N N . LEU A 1 157 ? 20.562 -7.520 26.332 1.00 85.12 157 LEU A N 1
ATOM 1266 C CA . LEU A 1 157 ? 21.771 -6.717 26.513 1.00 85.12 157 LEU A CA 1
ATOM 1267 C C . LEU A 1 157 ? 21.534 -5.635 27.577 1.00 85.12 157 LEU A C 1
ATOM 1269 O O . LEU A 1 157 ? 21.164 -4.502 27.278 1.00 85.12 157 LEU A O 1
ATOM 1273 N N . THR A 1 158 ? 21.768 -5.961 28.847 1.00 72.00 158 THR A N 1
ATOM 1274 C CA . THR A 1 158 ? 21.881 -4.948 29.905 1.00 72.00 158 THR A CA 1
ATOM 1275 C C . THR A 1 158 ? 23.234 -4.245 29.793 1.00 72.00 158 THR A C 1
ATOM 1277 O O . THR A 1 158 ? 24.269 -4.909 29.867 1.00 72.00 158 THR A O 1
ATOM 1280 N N . SER A 1 159 ? 23.249 -2.916 29.635 1.00 59.03 159 SER A N 1
ATOM 1281 C CA . SER A 1 159 ? 24.484 -2.119 29.654 1.00 59.03 159 SER A CA 1
ATOM 1282 C C . SER A 1 159 ? 25.223 -2.295 30.980 1.00 59.03 159 SER A C 1
ATOM 1284 O O . SER A 1 159 ? 24.865 -1.689 31.989 1.00 59.03 159 SER A O 1
ATOM 1286 N N . THR A 1 160 ? 26.283 -3.097 30.975 1.00 56.47 160 THR A N 1
ATOM 1287 C CA . THR A 1 160 ? 27.275 -3.092 32.047 1.00 56.47 160 THR A CA 1
ATOM 1288 C C . THR A 1 160 ? 28.123 -1.838 31.873 1.00 56.47 160 THR A C 1
ATOM 1290 O O . THR A 1 160 ? 29.029 -1.801 31.043 1.00 56.47 160 THR A O 1
ATOM 1293 N N . THR A 1 161 ? 27.810 -0.782 32.623 1.00 48.31 161 THR A N 1
ATOM 1294 C CA . THR A 1 161 ? 28.685 0.388 32.737 1.00 48.31 161 THR A CA 1
ATOM 1295 C C . THR A 1 161 ? 29.998 -0.070 33.368 1.00 48.31 161 THR A C 1
ATOM 1297 O O . THR A 1 161 ? 30.028 -0.435 34.543 1.00 48.31 161 THR A O 1
ATOM 1300 N N . ILE A 1 162 ? 31.072 -0.103 32.581 1.00 56.66 162 ILE A N 1
ATOM 1301 C CA . ILE A 1 162 ? 32.422 -0.358 33.086 1.00 56.66 162 ILE A CA 1
ATOM 1302 C C . ILE A 1 162 ? 32.879 0.937 33.771 1.00 56.66 162 ILE A C 1
ATOM 1304 O O . ILE A 1 162 ? 32.982 1.970 33.109 1.00 56.66 162 ILE A O 1
ATOM 1308 N N . VAL A 1 163 ? 33.053 0.877 35.095 1.00 54.91 163 VAL A N 1
ATOM 1309 C CA . VAL A 1 163 ? 33.634 1.940 35.938 1.00 54.91 163 VAL A CA 1
ATOM 1310 C C . VAL A 1 163 ? 35.151 1.907 35.834 1.00 54.91 163 VAL A C 1
ATOM 1312 O O . VAL A 1 163 ? 35.701 0.782 35.864 1.00 54.91 163 VAL A O 1
#

pLDDT: mean 86.41, std 11.07, range [48.31, 96.56]

Mean predicted aligned error: 7.7 Å

Radius of gyration: 18.17 Å; Cα contacts (8 Å, |Δi|>4): 156; chains: 1; bounding box: 53×35×57 Å

Nearest PDB structures (foldseek):
  2zme-assembly1_B  TM=4.199E-01  e=8.667E-01  Homo sapiens
  6abt-assembly1_A  TM=5.910E-01  e=5.987E+00  Listeria monocytogenes
  3dpu-assembly1_B  TM=3.783E-01  e=5.325E+00  Chlorobaculum tepidum
  3c28-assembly1_A-2  TM=1.838E-01  e=4.213E+00  unclassified

Foldseek 3Di:
DDQDAADDPVVLVVLCVVLVPDPVNLVVLLLLLLLVCLQQQKDFQVVSVVLQVVAPDHDPDDPSSNLSSLVRCQNHDHQWHWDAQVVQDVDDDDDSRRIMTHGPVCQQDDPCRNVSVVVSCVVCVPPDDDHDNPSSVSSPRPQDPVNVVVVVVVVPDDDPPDD

Solvent-accessible surface area (backbone atoms only — not comparable to full-atom values): 9883 Å² total; per-residue (Å²): 112,83,81,65,71,69,60,55,69,74,58,51,54,49,51,37,56,75,66,68,56,49,70,68,58,48,56,50,49,56,35,48,51,38,11,48,17,65,74,58,41,57,46,47,42,61,55,52,54,53,51,55,72,68,46,92,82,65,77,100,74,53,74,68,54,55,52,51,46,52,70,51,56,39,27,48,96,60,80,43,45,56,44,51,47,71,60,78,41,95,83,75,89,90,57,97,53,44,32,29,39,31,23,45,89,50,50,59,75,72,88,69,22,54,52,59,49,54,58,46,50,67,73,43,74,88,60,81,86,83,82,61,94,65,49,62,69,40,33,52,80,84,75,46,72,66,54,53,50,49,51,54,53,58,72,66,63,71,85,77,80,85,126

Secondary structure (DSSP, 8-state):
-PPPPPPPHHHHHHHHHHTT--HHHHHHHHHHHHHHHHHHSEEEHHHHHHHHHH-SS-----HHHHHHHHHHHTTS--SEEEE-HHHH-SSPPP-TT--EEEEGGG--SSTTTTHHHHHHHHHHTTPPPP--TTGGGGGS----HHHHHHHHHHHT-------